Protein AF-A0A524GGD9-F1 (afdb_monomer_lite)

Radius of gyration: 17.47 Å; chains: 1; bounding box: 44×30×46 Å

pLDDT: mean 91.8, std 10.73, range [37.88, 97.94]

Structure (mmCIF, N/CA/C/O backbone):
data_AF-A0A524GGD9-F1
#
_entry.id   AF-A0A524GGD9-F1
#
loop_
_atom_site.group_PDB
_atom_site.id
_atom_site.type_symbol
_atom_site.label_atom_id
_atom_site.label_alt_id
_atom_site.label_comp_id
_atom_site.label_asym_id
_atom_site.label_entity_id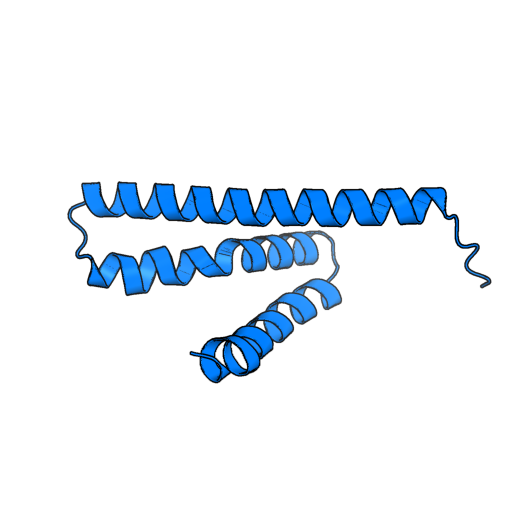
_atom_site.label_seq_id
_atom_site.pdbx_PDB_ins_code
_atom_site.Cartn_x
_atom_site.Cartn_y
_atom_site.Cartn_z
_atom_site.occupancy
_atom_site.B_iso_or_equiv
_atom_site.auth_seq_id
_atom_site.auth_comp_id
_atom_site.auth_asym_id
_atom_site.auth_atom_id
_atom_site.pdbx_PDB_model_num
ATOM 1 N N . MET A 1 1 ? 20.398 -9.280 -29.754 1.00 44.31 1 MET A N 1
ATOM 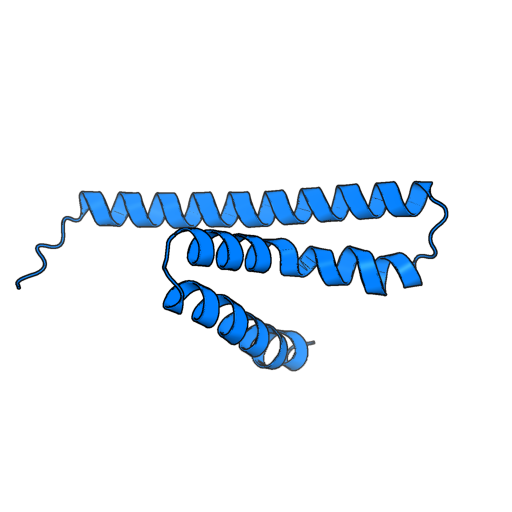2 C CA . MET A 1 1 ? 20.213 -7.926 -29.197 1.00 44.31 1 MET A CA 1
ATOM 3 C C . MET A 1 1 ? 21.063 -7.843 -27.941 1.00 44.31 1 MET A C 1
ATOM 5 O O . MET A 1 1 ? 20.663 -8.352 -26.906 1.00 44.31 1 MET A O 1
ATOM 9 N N . SER A 1 2 ? 22.299 -7.367 -28.069 1.00 37.88 2 SER A N 1
ATOM 10 C CA . SER A 1 2 ? 23.208 -7.162 -26.940 1.00 37.88 2 SER A CA 1
ATOM 11 C C . SER A 1 2 ? 22.725 -5.945 -26.159 1.00 37.88 2 SER A C 1
ATOM 13 O O . SER A 1 2 ? 22.776 -4.828 -26.664 1.00 37.88 2 SER A O 1
ATOM 15 N N . VAL A 1 3 ? 22.187 -6.176 -24.963 1.00 60.62 3 VAL A N 1
ATOM 16 C CA . VAL A 1 3 ? 21.852 -5.115 -24.012 1.00 60.62 3 VAL A CA 1
ATOM 17 C C . VAL A 1 3 ? 23.174 -4.495 -23.559 1.00 60.62 3 VAL A C 1
ATOM 19 O O . VAL A 1 3 ? 23.907 -5.098 -22.779 1.00 60.62 3 VAL A O 1
ATOM 22 N N . GLU A 1 4 ? 23.520 -3.324 -24.087 1.00 57.91 4 GLU A N 1
ATOM 23 C CA . GLU A 1 4 ? 24.620 -2.526 -23.547 1.00 57.91 4 GLU A CA 1
ATOM 24 C C . GLU A 1 4 ? 24.172 -1.950 -22.199 1.00 57.91 4 GLU A C 1
ATOM 26 O O . GLU A 1 4 ? 23.370 -1.018 -22.122 1.00 57.91 4 GLU A O 1
ATOM 31 N N . PHE A 1 5 ? 24.644 -2.556 -21.109 1.00 60.81 5 PHE A N 1
ATOM 32 C CA . PHE A 1 5 ? 24.354 -2.101 -19.753 1.00 60.81 5 PHE A CA 1
ATOM 33 C C . PHE A 1 5 ? 25.101 -0.793 -19.466 1.00 60.81 5 PHE A C 1
ATOM 35 O O . PHE A 1 5 ? 26.296 -0.784 -19.173 1.00 60.81 5 PHE A O 1
ATOM 42 N N . ASN A 1 6 ? 24.384 0.329 -19.517 1.00 69.81 6 ASN A N 1
ATOM 43 C CA . ASN A 1 6 ? 24.906 1.616 -19.075 1.00 69.81 6 ASN A CA 1
ATOM 44 C C . ASN A 1 6 ? 24.804 1.726 -17.541 1.00 69.81 6 ASN A C 1
ATOM 46 O O . ASN A 1 6 ? 23.719 1.928 -16.992 1.00 69.81 6 ASN A O 1
ATOM 50 N N . TYR A 1 7 ? 25.940 1.613 -16.845 1.00 67.75 7 TYR A N 1
ATOM 51 C CA . TYR A 1 7 ? 26.020 1.702 -15.378 1.00 67.75 7 TYR A CA 1
ATOM 52 C C . TYR A 1 7 ? 25.423 2.999 -14.806 1.00 67.75 7 TYR A C 1
ATOM 54 O O . TYR A 1 7 ? 24.825 2.974 -13.729 1.00 67.75 7 TYR A O 1
ATOM 62 N N . SER A 1 8 ? 25.536 4.120 -15.528 1.00 72.75 8 SER A N 1
ATOM 63 C CA . SER A 1 8 ? 24.959 5.405 -15.108 1.00 72.75 8 SER A CA 1
ATOM 64 C C . SER A 1 8 ? 23.425 5.348 -15.081 1.00 72.75 8 SER A C 1
ATOM 66 O O . SER A 1 8 ? 22.793 5.786 -14.120 1.00 72.75 8 SER A O 1
ATOM 68 N N . SER A 1 9 ? 22.819 4.710 -16.087 1.00 83.25 9 SER A N 1
ATOM 69 C CA . SER A 1 9 ? 21.366 4.527 -16.175 1.00 83.25 9 SER A CA 1
ATOM 70 C C . SER A 1 9 ? 20.829 3.583 -15.095 1.00 83.25 9 SER A C 1
ATOM 72 O O . SER A 1 9 ? 19.794 3.870 -14.504 1.00 83.25 9 SER A O 1
ATOM 74 N N . ILE A 1 10 ? 21.549 2.498 -14.786 1.00 89.00 10 ILE A N 1
ATOM 75 C CA . ILE A 1 10 ? 21.150 1.535 -13.742 1.00 89.00 10 ILE A CA 1
ATOM 76 C C . ILE A 1 10 ? 21.166 2.190 -12.361 1.00 89.00 10 ILE A C 1
ATOM 78 O O . ILE A 1 10 ? 20.216 2.037 -11.594 1.00 89.00 10 ILE A O 1
ATOM 82 N N . SER A 1 11 ? 22.228 2.942 -12.056 1.00 88.31 11 SER A N 1
ATOM 83 C CA . SER A 1 11 ? 22.347 3.676 -10.793 1.00 88.31 11 SER A CA 1
ATOM 84 C C . SER A 1 11 ? 21.174 4.642 -10.605 1.00 88.31 11 SER A C 1
ATOM 86 O O . SER A 1 11 ? 20.510 4.626 -9.568 1.00 88.31 11 SER A O 1
ATOM 88 N N . PHE A 1 12 ? 20.840 5.411 -11.647 1.00 92.25 12 PHE A N 1
ATOM 89 C CA . PHE A 1 12 ? 19.692 6.312 -11.618 1.00 92.25 12 PHE A CA 1
ATOM 90 C C . PHE A 1 12 ? 18.364 5.569 -11.406 1.00 92.25 12 PHE A C 1
ATOM 92 O O . PHE A 1 12 ? 17.572 5.975 -10.558 1.00 92.25 12 PHE A O 1
ATOM 99 N N . SER A 1 13 ? 18.123 4.464 -12.122 1.00 92.88 13 SER A N 1
ATOM 100 C CA . SER A 1 13 ? 16.904 3.660 -11.960 1.00 92.88 13 SER A CA 1
ATOM 101 C C . SER A 1 13 ? 16.755 3.092 -10.551 1.00 92.88 13 SER A C 1
ATOM 103 O O . SER A 1 13 ? 15.652 3.111 -10.012 1.00 92.88 13 SER A O 1
ATOM 105 N N . LEU A 1 14 ? 17.842 2.624 -9.932 1.00 94.12 14 LEU A N 1
ATOM 106 C CA . LEU A 1 14 ? 17.819 2.124 -8.555 1.00 94.12 14 LEU A CA 1
ATOM 107 C C . LEU A 1 14 ? 17.496 3.235 -7.553 1.00 94.12 14 LEU A C 1
ATOM 109 O O . LEU A 1 14 ? 16.668 3.035 -6.666 1.00 94.12 14 LEU A O 1
ATOM 113 N N . ILE A 1 15 ? 18.100 4.415 -7.714 1.00 95.44 15 ILE A N 1
ATOM 114 C CA . ILE A 1 15 ? 17.807 5.575 -6.863 1.00 95.44 15 ILE A CA 1
ATOM 115 C C . ILE A 1 15 ? 16.342 5.993 -7.024 1.00 95.44 15 ILE A C 1
ATOM 117 O O . ILE A 1 15 ? 15.649 6.189 -6.028 1.00 95.44 15 ILE A O 1
ATOM 121 N N . ALA A 1 16 ? 15.854 6.087 -8.263 1.00 94.06 16 ALA A N 1
ATOM 122 C CA . ALA A 1 16 ? 14.468 6.437 -8.551 1.00 94.06 16 ALA A CA 1
ATOM 123 C C . ALA A 1 16 ? 13.482 5.404 -7.982 1.00 94.06 16 ALA A C 1
ATOM 125 O O . ALA A 1 16 ? 12.460 5.790 -7.419 1.00 94.06 16 ALA A O 1
ATOM 126 N N . LEU A 1 17 ? 13.805 4.109 -8.071 1.00 94.19 17 LEU A N 1
ATOM 127 C CA . LEU A 1 17 ? 13.008 3.028 -7.491 1.00 94.19 17 LEU A CA 1
ATOM 128 C C . LEU A 1 17 ? 12.917 3.163 -5.967 1.00 94.19 17 LEU A C 1
ATOM 130 O O . LEU A 1 17 ? 11.818 3.166 -5.421 1.00 94.19 17 LEU A O 1
ATOM 134 N N . LEU A 1 18 ? 14.055 3.304 -5.283 1.00 96.62 18 LEU A N 1
ATOM 135 C CA . LEU A 1 18 ? 14.098 3.410 -3.823 1.00 96.62 18 LEU A CA 1
ATOM 136 C C . LEU A 1 18 ? 13.415 4.686 -3.318 1.00 96.62 18 LEU A C 1
ATOM 138 O O . LEU A 1 18 ? 12.652 4.634 -2.352 1.00 96.62 18 LEU A O 1
ATOM 142 N N . ALA A 1 19 ? 13.650 5.821 -3.979 1.00 96.75 19 ALA A N 1
ATOM 143 C CA . ALA A 1 19 ? 13.002 7.082 -3.640 1.00 96.75 19 ALA A CA 1
ATOM 144 C C . ALA A 1 19 ? 11.485 7.008 -3.872 1.00 96.75 19 ALA A C 1
ATOM 146 O O . ALA A 1 19 ? 10.711 7.385 -2.994 1.00 96.75 19 ALA A O 1
ATOM 147 N N . GLY A 1 20 ? 11.059 6.475 -5.020 1.00 95.69 20 GLY A N 1
ATOM 148 C CA . GLY A 1 20 ? 9.649 6.310 -5.362 1.00 95.69 20 GLY A CA 1
ATOM 149 C C . GLY A 1 20 ? 8.920 5.376 -4.398 1.00 95.69 20 GLY A C 1
ATOM 150 O O . GLY A 1 20 ? 7.857 5.733 -3.900 1.00 95.69 20 GLY A O 1
ATOM 151 N N . LEU A 1 21 ? 9.521 4.229 -4.068 1.00 94.62 21 LEU A N 1
ATOM 152 C CA . LEU A 1 21 ? 8.980 3.289 -3.084 1.00 94.62 21 LEU A CA 1
ATOM 153 C C . LEU A 1 21 ? 8.851 3.935 -1.700 1.00 94.62 21 LEU A C 1
ATOM 155 O O . LEU A 1 21 ? 7.804 3.830 -1.069 1.00 94.62 21 LEU A O 1
ATOM 159 N N . SER A 1 22 ? 9.886 4.648 -1.247 1.00 96.31 22 SER A N 1
ATOM 160 C CA . SER A 1 22 ? 9.870 5.316 0.061 1.00 96.31 22 SER A CA 1
ATOM 161 C C . SER A 1 22 ? 8.775 6.381 0.139 1.00 96.31 22 SER A C 1
ATOM 163 O O . SER A 1 22 ? 8.043 6.446 1.125 1.00 96.31 22 SER A O 1
ATOM 165 N N . LEU A 1 23 ? 8.629 7.194 -0.912 1.00 96.69 23 LEU A N 1
ATOM 166 C CA . LEU A 1 23 ? 7.580 8.210 -0.997 1.00 96.69 23 LEU A CA 1
ATOM 167 C C . LEU A 1 23 ? 6.185 7.591 -1.056 1.00 96.69 23 LEU A C 1
ATOM 169 O O . LEU A 1 23 ? 5.267 8.108 -0.426 1.00 96.69 23 LEU A O 1
ATOM 173 N N . LEU A 1 24 ? 6.025 6.487 -1.785 1.00 95.50 24 LEU A N 1
ATOM 174 C CA . LEU A 1 24 ? 4.756 5.780 -1.886 1.00 95.50 24 LEU A CA 1
ATOM 175 C C . LEU A 1 24 ? 4.321 5.215 -0.528 1.00 95.50 24 LEU A C 1
ATOM 177 O O . LEU A 1 24 ? 3.181 5.434 -0.124 1.00 95.50 24 LEU A O 1
ATOM 181 N N . VAL A 1 25 ? 5.225 4.541 0.190 1.00 94.00 25 VAL A N 1
ATOM 182 C CA . VAL A 1 25 ? 4.946 3.998 1.530 1.00 94.00 25 VAL A CA 1
ATOM 183 C C . VAL A 1 25 ? 4.646 5.129 2.514 1.00 94.00 25 VAL A C 1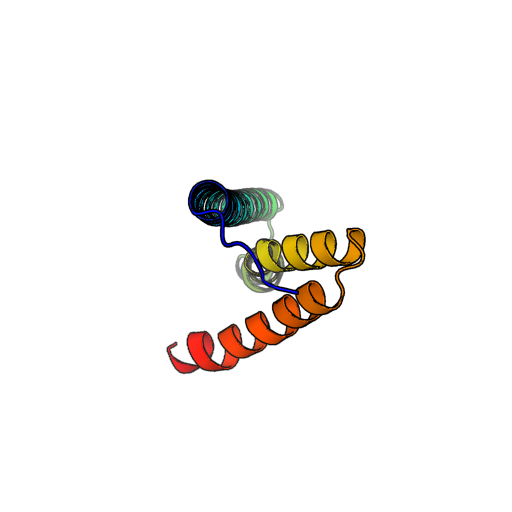
ATOM 185 O O . VAL A 1 25 ? 3.624 5.091 3.192 1.00 94.00 25 VAL A O 1
ATOM 188 N N . ALA A 1 26 ? 5.471 6.180 2.544 1.00 96.06 26 ALA A N 1
ATOM 189 C CA . ALA A 1 26 ? 5.245 7.329 3.420 1.00 96.06 26 ALA A CA 1
ATOM 190 C C . ALA A 1 26 ? 3.918 8.049 3.119 1.00 96.06 26 ALA A C 1
ATOM 192 O O . ALA A 1 26 ? 3.207 8.458 4.037 1.00 96.06 26 ALA A O 1
ATOM 193 N N . GLY A 1 27 ? 3.566 8.192 1.839 1.00 95.19 27 GLY A N 1
ATOM 194 C CA . GLY A 1 27 ? 2.290 8.759 1.409 1.00 95.19 27 GLY A CA 1
ATOM 195 C C . GLY A 1 27 ? 1.100 7.884 1.804 1.00 95.19 27 GLY A C 1
ATOM 196 O O . GLY A 1 27 ? 0.094 8.410 2.277 1.00 95.19 27 GLY A O 1
ATOM 197 N N . GLY A 1 28 ? 1.235 6.562 1.668 1.00 93.44 28 GLY A N 1
ATOM 198 C CA . GLY A 1 28 ? 0.256 5.583 2.138 1.00 93.44 28 GLY A CA 1
ATOM 199 C C . GLY A 1 28 ? 0.017 5.702 3.641 1.00 93.44 28 GLY A C 1
ATOM 200 O O . GLY A 1 28 ? -1.108 5.949 4.060 1.00 93.44 28 GLY A O 1
ATOM 201 N N . GLU A 1 29 ? 1.074 5.645 4.449 1.00 94.19 29 GLU A N 1
ATOM 202 C CA . GLU A 1 29 ? 1.008 5.817 5.908 1.00 94.19 29 GLU A CA 1
ATOM 203 C C . GLU A 1 29 ? 0.346 7.144 6.312 1.00 94.19 29 GLU A C 1
ATOM 205 O O . GLU A 1 29 ? -0.550 7.179 7.160 1.00 94.19 29 GLU A O 1
ATOM 210 N N . ALA A 1 30 ? 0.724 8.250 5.662 1.00 95.88 30 ALA A N 1
ATOM 211 C CA . ALA A 1 30 ? 0.123 9.557 5.917 1.00 95.88 30 ALA A CA 1
ATOM 212 C C . ALA A 1 30 ? -1.379 9.585 5.578 1.00 95.88 30 ALA A C 1
ATOM 214 O O . ALA A 1 30 ? -2.169 10.176 6.323 1.00 95.88 30 ALA A O 1
ATOM 215 N N . LEU A 1 31 ? -1.782 8.927 4.485 1.00 94.44 31 LEU A N 1
ATOM 216 C CA . LEU A 1 31 ? -3.181 8.775 4.092 1.00 94.44 31 LEU A CA 1
ATOM 217 C C . LEU A 1 31 ? -3.964 7.974 5.140 1.00 94.44 31 LEU A C 1
ATOM 219 O O . LEU A 1 31 ? -5.020 8.436 5.576 1.00 94.44 31 LEU A O 1
ATOM 223 N N . VAL A 1 32 ? -3.444 6.824 5.587 1.00 95.62 32 VAL A N 1
ATOM 224 C CA . VAL A 1 32 ? -4.096 5.997 6.619 1.00 95.62 32 VAL A CA 1
ATOM 225 C C . VAL A 1 32 ? -4.228 6.773 7.923 1.00 95.62 32 VAL A C 1
ATOM 227 O O . VAL A 1 32 ? -5.318 6.843 8.488 1.00 95.62 32 VAL A O 1
ATOM 230 N N . ALA A 1 33 ? -3.159 7.427 8.377 1.00 95.44 33 ALA A N 1
ATOM 231 C CA . ALA A 1 33 ? -3.180 8.225 9.598 1.00 95.44 33 ALA A CA 1
ATOM 232 C C . ALA A 1 33 ? -4.202 9.373 9.520 1.00 95.44 33 ALA A C 1
ATOM 234 O O . ALA A 1 33 ? -4.934 9.634 10.480 1.00 95.44 33 ALA A O 1
ATOM 235 N N . GLY A 1 34 ? -4.291 10.050 8.371 1.00 95.94 34 GLY A N 1
ATOM 236 C CA . GLY A 1 34 ? -5.306 11.070 8.113 1.00 95.94 34 GLY A CA 1
ATOM 237 C C . GLY A 1 34 ? -6.726 10.504 8.155 1.00 95.94 34 GLY A C 1
ATOM 238 O O . GLY A 1 34 ? -7.587 11.053 8.847 1.00 95.94 34 GLY A O 1
ATOM 239 N N . ALA A 1 35 ? -6.959 9.380 7.475 1.00 95.62 35 ALA A N 1
ATOM 240 C CA . ALA A 1 35 ? -8.255 8.714 7.413 1.00 95.62 35 ALA A CA 1
ATOM 241 C C . ALA A 1 35 ? -8.714 8.202 8.788 1.00 95.62 35 ALA A C 1
ATOM 243 O O . ALA A 1 35 ? -9.863 8.420 9.165 1.00 95.62 35 ALA A O 1
ATOM 244 N N . VAL A 1 36 ? -7.816 7.612 9.582 1.00 97.00 36 VAL A N 1
ATOM 245 C CA . VAL A 1 36 ? -8.093 7.163 10.958 1.00 97.00 36 VAL A CA 1
ATOM 246 C C . VAL A 1 36 ? -8.499 8.342 11.847 1.00 97.00 36 VAL A C 1
ATOM 248 O O . VAL A 1 36 ? -9.482 8.255 12.583 1.00 97.00 36 VAL A O 1
ATOM 251 N N . ARG A 1 37 ? -7.796 9.480 11.752 1.00 96.94 37 ARG A N 1
ATOM 252 C CA . ARG A 1 37 ? -8.140 10.697 12.510 1.00 96.94 37 ARG A CA 1
ATOM 253 C C . ARG A 1 37 ? -9.489 11.277 12.096 1.00 96.94 37 ARG A C 1
ATOM 255 O O . ARG A 1 37 ? -10.217 11.771 12.954 1.00 96.94 37 ARG A O 1
ATOM 262 N N . LEU A 1 38 ? -9.814 11.246 10.804 1.00 96.94 38 LEU A N 1
ATOM 263 C CA . LEU A 1 38 ? -11.120 11.678 10.304 1.00 96.94 38 LEU A CA 1
ATOM 264 C C . LEU A 1 38 ? -12.233 10.747 10.789 1.00 96.94 38 LEU A C 1
ATOM 266 O O . LEU A 1 38 ? -13.214 11.232 11.338 1.00 96.94 38 LEU A O 1
ATOM 270 N N . ALA A 1 39 ? -12.052 9.433 10.673 1.00 96.38 39 ALA A N 1
ATOM 271 C CA . ALA A 1 39 ? -13.016 8.441 11.140 1.00 96.38 39 ALA A CA 1
ATOM 272 C C . ALA A 1 39 ? -13.293 8.562 12.648 1.00 96.38 39 ALA A C 1
ATOM 274 O O . ALA A 1 39 ? -14.445 8.515 13.070 1.00 96.38 39 ALA A O 1
ATOM 275 N N . GLY A 1 40 ? -12.256 8.818 13.455 1.00 96.00 40 GLY A N 1
ATOM 276 C CA . GLY A 1 40 ? -12.414 9.080 14.888 1.00 96.00 40 GLY A CA 1
ATOM 277 C C . GLY A 1 40 ? -13.197 10.361 15.202 1.00 96.00 40 GLY A C 1
ATOM 278 O O . GLY A 1 40 ? -13.909 10.408 16.196 1.00 96.00 40 GLY A O 1
ATOM 279 N N . ARG A 1 41 ? -13.122 11.393 14.349 1.00 96.62 41 ARG A N 1
ATOM 280 C CA . ARG A 1 41 ? -13.949 12.612 14.478 1.00 96.62 41 ARG A CA 1
ATOM 281 C C . ARG A 1 41 ? -15.401 12.409 14.046 1.00 96.62 41 ARG A C 1
ATOM 283 O O . ARG A 1 41 ? -16.236 13.246 14.365 1.00 96.62 41 ARG A O 1
ATOM 290 N N . LEU A 1 42 ? -15.680 11.344 13.301 1.00 96.62 42 LEU A N 1
ATOM 291 C CA . LEU A 1 42 ? -17.021 10.945 12.875 1.0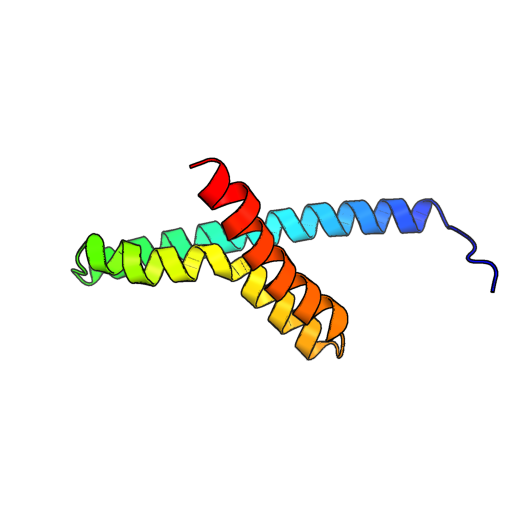0 96.62 42 LEU A CA 1
ATOM 292 C C . LEU A 1 42 ? -17.666 9.947 13.856 1.00 96.62 42 LEU A C 1
ATOM 294 O O . LEU A 1 42 ? -18.633 9.286 13.488 1.00 96.62 42 LEU A O 1
ATOM 298 N N . ASP A 1 43 ? -17.115 9.802 15.068 1.00 95.75 43 ASP A N 1
ATOM 299 C CA . ASP A 1 43 ? -17.573 8.864 16.106 1.00 95.75 43 ASP A CA 1
ATOM 300 C C . ASP A 1 43 ? -17.657 7.397 15.635 1.00 95.75 43 ASP A C 1
ATOM 302 O O . ASP A 1 43 ? -18.446 6.592 16.137 1.00 95.75 43 ASP A O 1
ATOM 306 N N . MET A 1 44 ? -16.811 7.006 14.674 1.00 97.12 44 MET A N 1
ATOM 307 C CA . MET A 1 44 ? -16.693 5.604 14.278 1.00 97.12 44 MET A CA 1
ATOM 308 C C . MET A 1 44 ? -16.033 4.787 15.392 1.00 97.12 44 MET A C 1
ATOM 310 O O . MET A 1 44 ? -15.022 5.190 15.971 1.00 97.12 44 MET A O 1
ATOM 314 N N . SER A 1 45 ? -16.565 3.592 15.661 1.00 97.00 45 SER A N 1
ATOM 315 C CA . SER A 1 45 ? -15.969 2.691 16.649 1.00 97.00 45 SER A CA 1
ATOM 316 C C . SER A 1 45 ? -14.568 2.246 16.219 1.00 97.00 45 SER A C 1
ATOM 318 O O . SER A 1 45 ? -14.305 2.031 15.034 1.00 97.00 45 SER A O 1
ATOM 320 N N . ALA A 1 46 ? -13.671 2.036 17.188 1.00 94.94 46 ALA A N 1
ATOM 321 C CA . ALA A 1 46 ? -12.310 1.560 16.918 1.00 94.94 46 ALA A CA 1
ATOM 322 C C . ALA A 1 46 ? -12.294 0.251 16.105 1.00 94.94 46 ALA A C 1
ATOM 324 O O . ALA A 1 46 ? -11.440 0.063 15.241 1.00 94.94 46 ALA A O 1
ATOM 325 N N . LEU A 1 47 ? -13.283 -0.619 16.332 1.00 96.62 47 LEU A N 1
ATOM 326 C CA . LEU A 1 47 ? -13.467 -1.854 15.574 1.00 96.62 47 LEU A CA 1
ATOM 327 C C . LEU A 1 47 ? -13.793 -1.578 14.100 1.00 96.62 47 LEU A C 1
ATOM 329 O O . LEU A 1 47 ? -13.174 -2.178 13.226 1.00 96.62 47 LEU A O 1
ATOM 333 N N . MET A 1 48 ? -14.705 -0.644 13.806 1.00 96.12 48 MET A N 1
ATOM 334 C CA . MET A 1 48 ? -14.996 -0.253 12.423 1.00 96.12 48 MET A CA 1
ATOM 335 C C . MET A 1 48 ? -13.780 0.380 11.752 1.00 96.12 48 MET A C 1
ATOM 337 O O . MET A 1 48 ? -13.485 0.049 10.608 1.00 96.12 48 MET A O 1
ATOM 341 N N . ILE A 1 49 ? -13.044 1.243 12.455 1.00 96.44 49 ILE A N 1
ATOM 342 C CA . ILE A 1 49 ? -11.822 1.865 11.927 1.00 96.44 49 ILE A CA 1
ATOM 343 C C . ILE A 1 49 ? -10.784 0.794 11.565 1.00 96.44 49 ILE A C 1
ATOM 345 O O . ILE A 1 49 ? -10.239 0.824 10.464 1.00 96.44 49 ILE A O 1
ATOM 349 N N . GLY A 1 50 ? -10.547 -0.177 12.451 1.00 94.50 50 GLY A N 1
ATOM 350 C CA . GLY A 1 50 ? -9.603 -1.269 12.211 1.00 94.50 50 GLY A CA 1
ATOM 351 C C . GLY A 1 50 ? -10.016 -2.175 11.049 1.00 94.50 50 GLY A C 1
ATOM 352 O O . GLY A 1 50 ? -9.218 -2.433 10.151 1.00 94.50 50 GLY A O 1
ATOM 353 N N . LEU A 1 51 ? -11.279 -2.609 11.028 1.00 94.75 51 LEU A N 1
ATOM 354 C CA . LEU A 1 51 ? -11.789 -3.538 10.014 1.00 94.75 51 LEU A CA 1
ATOM 355 C C . LEU A 1 51 ? -11.982 -2.907 8.630 1.00 94.75 51 LEU A C 1
ATOM 357 O O . LEU A 1 51 ? -12.088 -3.639 7.652 1.00 94.75 51 LEU A O 1
ATOM 361 N N . THR A 1 52 ? -12.053 -1.576 8.532 1.00 93.88 52 THR A N 1
ATOM 362 C CA . THR A 1 52 ? -12.312 -0.888 7.258 1.00 93.88 52 THR A CA 1
ATOM 363 C C . THR A 1 52 ? -11.171 0.038 6.866 1.00 93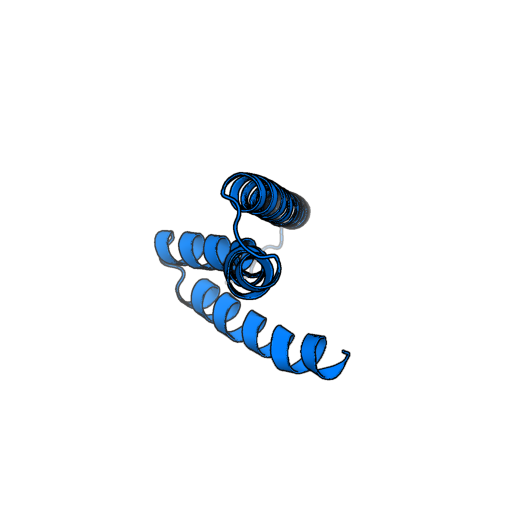.88 52 THR A C 1
ATOM 365 O O . THR A 1 52 ? -10.446 -0.258 5.924 1.00 93.88 52 THR A O 1
ATOM 368 N N . VAL A 1 53 ? -10.977 1.140 7.590 1.00 94.62 53 VAL A N 1
ATOM 369 C CA . VAL A 1 53 ? -10.022 2.199 7.238 1.00 94.62 53 VAL A CA 1
ATOM 370 C C . VAL A 1 53 ? -8.590 1.683 7.248 1.00 94.62 53 VAL A C 1
ATOM 372 O O . VAL A 1 53 ? -7.859 1.898 6.287 1.00 94.62 53 VAL A O 1
ATOM 375 N N . VAL A 1 54 ? -8.191 0.989 8.315 1.00 94.44 54 VAL A N 1
ATOM 376 C CA . VAL A 1 54 ? -6.833 0.443 8.427 1.00 94.44 54 VAL A CA 1
ATOM 377 C C . VAL A 1 54 ? -6.642 -0.705 7.440 1.00 94.44 54 VAL A C 1
ATOM 379 O O . VAL A 1 54 ? -5.662 -0.698 6.704 1.00 94.44 54 VAL A O 1
ATOM 382 N N . ALA A 1 55 ? -7.601 -1.634 7.367 1.00 92.06 55 ALA A N 1
ATOM 383 C CA . ALA A 1 55 ? -7.542 -2.775 6.452 1.00 92.06 55 ALA A CA 1
ATOM 384 C C . ALA A 1 55 ? -7.416 -2.364 4.972 1.00 92.06 55 ALA A C 1
ATOM 386 O O . ALA A 1 55 ? -6.640 -2.963 4.238 1.00 92.06 55 ALA A O 1
ATOM 387 N N . PHE A 1 56 ? -8.140 -1.329 4.530 1.00 91.75 56 PHE A N 1
ATOM 388 C CA . PHE A 1 56 ? -7.954 -0.763 3.189 1.00 91.75 56 PHE A CA 1
ATOM 389 C C . PHE A 1 56 ? -6.649 0.019 3.074 1.00 91.75 56 PHE A C 1
ATOM 391 O O . PHE A 1 56 ? -5.963 -0.056 2.057 1.00 91.75 56 PHE A O 1
ATOM 398 N N . GLY A 1 57 ? -6.329 0.792 4.109 1.00 92.38 57 GLY A N 1
ATOM 399 C CA . GLY A 1 57 ? -5.198 1.701 4.142 1.00 92.38 57 GLY A CA 1
ATOM 400 C C . GLY A 1 57 ? -3.854 1.022 3.896 1.00 92.38 57 GLY A C 1
ATOM 401 O O . GLY A 1 57 ? -3.049 1.526 3.115 1.00 92.38 57 GLY A O 1
ATOM 402 N N . THR A 1 58 ? -3.629 -0.140 4.508 1.00 91.75 58 THR A N 1
ATOM 403 C CA . THR A 1 58 ? -2.368 -0.886 4.378 1.00 91.75 58 THR A CA 1
ATOM 404 C C . THR A 1 58 ? -2.115 -1.409 2.968 1.00 91.75 58 THR A C 1
ATOM 406 O O . THR A 1 58 ? -0.963 -1.624 2.626 1.00 91.75 58 THR A O 1
ATOM 409 N N . SER A 1 59 ? -3.159 -1.581 2.147 1.00 93.50 59 SER A N 1
ATOM 410 C CA . SER A 1 59 ? -3.053 -2.012 0.743 1.00 93.50 59 SER A CA 1
ATOM 411 C C . SER A 1 59 ? -3.112 -0.854 -0.268 1.00 93.50 59 SER A C 1
ATOM 413 O O . SER A 1 59 ? -3.201 -1.080 -1.478 1.00 93.50 59 SER A O 1
ATOM 415 N N . MET A 1 60 ? -3.113 0.403 0.198 1.00 93.81 60 MET A N 1
ATOM 416 C CA . MET A 1 60 ? -3.126 1.577 -0.683 1.00 93.81 60 MET A CA 1
ATOM 417 C C . MET A 1 60 ? -1.872 1.682 -1.564 1.00 93.81 60 MET A C 1
ATOM 419 O O . MET A 1 60 ? -2.040 1.934 -2.761 1.00 93.81 60 MET A O 1
ATOM 423 N N . PRO A 1 61 ? -0.637 1.483 -1.056 1.00 93.31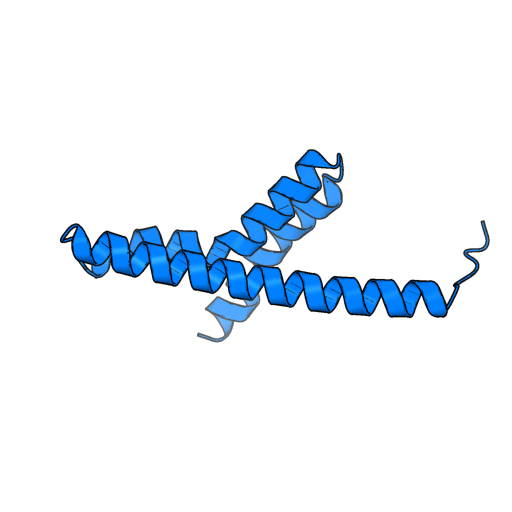 61 PRO A N 1
ATOM 424 C CA . PRO A 1 61 ? 0.560 1.491 -1.900 1.00 93.31 61 PRO A CA 1
ATOM 425 C C . PRO A 1 61 ? 0.452 0.519 -3.085 1.00 93.31 61 PRO A C 1
ATOM 427 O O . PRO A 1 61 ? 0.658 0.902 -4.238 1.00 93.31 61 PRO A O 1
ATOM 430 N N . GLU A 1 62 ? 0.047 -0.718 -2.817 1.00 94.88 62 GLU A N 1
ATOM 431 C CA . GLU A 1 62 ? -0.128 -1.786 -3.796 1.00 94.88 62 GLU A CA 1
ATOM 432 C C . GLU A 1 62 ? -1.225 -1.446 -4.802 1.00 94.88 62 GLU A C 1
ATOM 434 O O . GLU A 1 62 ? -1.064 -1.677 -6.005 1.00 94.88 62 GLU A O 1
ATOM 439 N N . PHE A 1 63 ? -2.334 -0.873 -4.332 1.00 94.81 63 PHE A N 1
ATOM 440 C CA . PHE A 1 63 ? -3.409 -0.413 -5.200 1.00 94.81 63 PHE A CA 1
ATOM 441 C C . PHE A 1 63 ? -2.907 0.638 -6.196 1.00 94.81 63 PHE A C 1
ATOM 443 O O . PHE A 1 63 ? -3.136 0.496 -7.397 1.00 94.81 63 PHE A O 1
ATOM 450 N N . PHE A 1 64 ? -2.172 1.653 -5.734 1.00 95.50 64 PHE A N 1
ATOM 451 C CA . PHE A 1 64 ? -1.653 2.706 -6.611 1.00 95.50 64 PHE A CA 1
ATOM 452 C C . PHE A 1 64 ? -0.600 2.196 -7.601 1.00 95.50 64 PHE A C 1
ATOM 454 O O . PHE A 1 64 ? -0.606 2.624 -8.757 1.00 95.50 64 PHE A O 1
ATOM 461 N N . VAL A 1 65 ? 0.263 1.256 -7.199 1.00 95.88 65 VAL A N 1
ATOM 462 C CA . VAL A 1 65 ? 1.214 0.601 -8.118 1.00 95.88 65 VAL A CA 1
ATOM 463 C C . VAL A 1 65 ? 0.468 -0.172 -9.200 1.00 95.88 65 VAL A C 1
ATOM 465 O O . VAL A 1 65 ? 0.745 0.007 -10.386 1.00 95.88 65 VAL A O 1
ATOM 468 N N . SER A 1 66 ? -0.519 -0.977 -8.805 1.00 96.56 66 SER A N 1
ATOM 469 C CA . SER A 1 66 ? -1.333 -1.785 -9.722 1.00 96.56 66 SER A CA 1
ATOM 470 C C . SER A 1 66 ? -2.123 -0.911 -10.695 1.00 96.56 66 SER A C 1
ATOM 472 O O . SER A 1 66 ? -2.134 -1.169 -11.898 1.00 96.56 66 SER A O 1
ATOM 474 N N . LEU A 1 67 ? -2.739 0.159 -10.187 1.00 96.81 67 LEU A N 1
ATOM 475 C CA . LEU A 1 67 ? -3.487 1.126 -10.982 1.00 96.81 67 LEU A CA 1
ATOM 476 C C . LEU A 1 67 ? -2.572 1.841 -11.980 1.00 96.81 67 LEU A C 1
ATOM 478 O O . LEU A 1 67 ? -2.887 1.906 -13.164 1.00 96.81 67 LEU A O 1
ATOM 482 N N . SER A 1 68 ? -1.417 2.331 -11.527 1.00 96.31 68 SER A N 1
ATOM 483 C CA . SER A 1 68 ? -0.447 3.010 -12.390 1.00 96.31 68 SER A CA 1
ATOM 484 C C . SER A 1 68 ? 0.103 2.085 -13.477 1.00 96.31 68 SER A C 1
ATOM 486 O O . SER A 1 68 ? 0.207 2.493 -14.632 1.00 96.31 68 SER A O 1
ATOM 488 N N . ALA A 1 69 ? 0.402 0.826 -13.144 1.00 97.06 69 ALA A N 1
ATOM 489 C CA . ALA A 1 69 ? 0.838 -0.176 -14.112 1.00 97.06 69 ALA A CA 1
ATOM 490 C C . ALA A 1 69 ? -0.260 -0.492 -15.141 1.00 97.06 69 ALA A C 1
ATOM 492 O O . ALA A 1 69 ? 0.020 -0.551 -16.337 1.00 97.06 69 ALA A O 1
ATOM 493 N N . SER A 1 70 ? -1.514 -0.612 -14.697 1.00 96.75 70 SER A N 1
ATOM 494 C CA . SER A 1 70 ? -2.658 -0.810 -15.590 1.00 96.75 70 SER A CA 1
ATOM 495 C C . SER A 1 70 ? -2.869 0.372 -16.537 1.00 96.75 70 SER A C 1
ATOM 497 O O . SER A 1 70 ? -3.157 0.155 -17.706 1.00 96.75 70 SER A O 1
ATOM 499 N N . LEU A 1 71 ? -2.717 1.610 -16.055 1.00 97.94 71 LEU A N 1
ATOM 500 C CA . LEU A 1 71 ? -2.844 2.823 -16.874 1.00 97.94 71 LEU A CA 1
ATOM 501 C C . LEU A 1 71 ? -1.687 3.002 -17.870 1.00 97.94 71 LEU A C 1
ATOM 503 O O . LEU A 1 71 ? -1.809 3.773 -18.815 1.00 97.94 71 LEU A O 1
ATOM 507 N N . GLN A 1 72 ? -0.565 2.315 -17.651 1.00 96.94 72 GLN A N 1
ATOM 508 C CA . GLN A 1 72 ? 0.604 2.317 -18.533 1.00 96.94 72 GLN A CA 1
ATOM 509 C C . GLN A 1 72 ? 0.638 1.115 -19.491 1.00 96.94 72 GLN A C 1
ATOM 511 O O . GLN A 1 72 ? 1.693 0.850 -20.067 1.00 96.94 72 GLN A O 1
ATOM 516 N N . ASP A 1 73 ? -0.463 0.367 -19.620 1.00 96.69 73 ASP A N 1
ATOM 517 C CA . ASP A 1 73 ? -0.549 -0.860 -20.423 1.00 96.69 73 ASP A CA 1
ATOM 518 C C . ASP A 1 73 ? 0.508 -1.919 -20.039 1.00 96.69 73 ASP A C 1
ATOM 520 O O . ASP A 1 73 ? 1.032 -2.645 -20.885 1.00 96.69 73 ASP A O 1
ATOM 524 N N . LYS A 1 74 ? 0.822 -2.032 -18.737 1.00 96.94 74 LYS A N 1
ATOM 525 C CA . LYS A 1 74 ? 1.750 -3.028 -18.160 1.00 96.94 74 LYS A CA 1
ATOM 526 C C . LYS A 1 74 ? 1.002 -4.017 -17.249 1.00 96.94 74 LYS A C 1
ATOM 528 O O . LYS A 1 74 ? 1.135 -3.959 -16.019 1.00 96.94 74 LYS A O 1
ATOM 533 N N . PRO A 1 75 ? 0.154 -4.898 -17.816 1.00 93.88 75 PRO A N 1
ATOM 534 C CA . PRO A 1 75 ? -0.692 -5.807 -17.040 1.00 93.88 75 PRO A CA 1
ATOM 535 C C . PRO A 1 75 ? 0.106 -6.886 -16.297 1.00 93.88 75 PRO A C 1
ATOM 537 O O . PRO A 1 75 ? -0.340 -7.374 -15.265 1.00 93.88 75 PRO A O 1
ATOM 540 N N . ASP A 1 76 ? 1.289 -7.236 -16.792 1.00 97.00 76 ASP A N 1
ATOM 541 C CA . ASP A 1 76 ? 2.244 -8.143 -16.158 1.00 97.00 76 ASP A CA 1
ATOM 542 C C . ASP A 1 76 ? 2.741 -7.602 -14.809 1.00 97.00 76 ASP A C 1
ATOM 544 O O . ASP A 1 76 ? 2.725 -8.325 -13.813 1.00 97.00 76 ASP A O 1
ATOM 548 N N . ILE A 1 77 ? 3.098 -6.315 -14.748 1.00 96.38 77 ILE A N 1
ATOM 549 C CA . ILE A 1 77 ? 3.503 -5.651 -13.500 1.00 96.38 77 ILE A CA 1
ATOM 550 C C . ILE A 1 77 ? 2.316 -5.547 -12.540 1.00 96.38 77 ILE A C 1
ATOM 552 O O . ILE A 1 77 ? 2.459 -5.825 -11.351 1.00 96.38 77 ILE A O 1
ATOM 556 N N . MET A 1 78 ? 1.138 -5.179 -13.050 1.00 97.44 78 MET A N 1
ATOM 557 C CA . MET A 1 78 ? -0.083 -5.084 -12.247 1.00 97.44 78 MET A CA 1
ATOM 558 C C . MET A 1 78 ? -0.438 -6.430 -11.595 1.00 97.44 78 MET A C 1
ATOM 560 O O . MET A 1 78 ? -0.608 -6.497 -10.377 1.00 97.44 78 MET A O 1
ATOM 564 N N . LEU A 1 79 ? -0.484 -7.510 -12.382 1.00 97.44 79 LEU A N 1
ATOM 565 C CA . LEU A 1 79 ? -0.776 -8.852 -11.876 1.00 97.44 79 LEU A CA 1
ATOM 566 C C . LEU A 1 79 ? 0.312 -9.344 -10.922 1.00 97.44 79 LEU A C 1
ATOM 568 O O . LEU A 1 79 ? -0.007 -9.915 -9.879 1.00 97.44 79 LEU A O 1
ATOM 572 N N . GLY A 1 80 ? 1.582 -9.094 -11.251 1.00 97.69 80 GLY A N 1
ATOM 573 C CA . GLY A 1 80 ? 2.711 -9.431 -10.390 1.00 97.69 80 GLY A CA 1
ATOM 574 C C . GLY A 1 80 ? 2.614 -8.762 -9.022 1.00 97.69 80 GLY A C 1
ATOM 575 O O . GLY A 1 80 ? 2.835 -9.420 -8.008 1.00 97.69 80 GLY A O 1
ATOM 576 N N . ASN A 1 81 ? 2.208 -7.492 -8.981 1.00 96.50 81 ASN A N 1
ATOM 577 C CA . ASN A 1 81 ? 2.011 -6.763 -7.736 1.00 96.50 81 ASN A CA 1
ATOM 578 C C . ASN A 1 81 ? 0.840 -7.335 -6.916 1.00 96.50 81 ASN A C 1
ATOM 580 O O . ASN A 1 81 ? 1.019 -7.664 -5.750 1.00 96.50 81 ASN A O 1
ATOM 584 N N . VAL A 1 82 ? -0.336 -7.540 -7.521 1.00 95.81 82 VAL A N 1
ATOM 585 C CA . VAL A 1 82 ? -1.515 -8.072 -6.803 1.00 95.81 82 VAL A CA 1
ATOM 586 C C . VAL A 1 82 ? -1.268 -9.483 -6.261 1.00 95.81 82 VAL A C 1
ATOM 588 O O . VAL A 1 82 ? -1.532 -9.766 -5.091 1.00 95.81 82 VAL A O 1
ATOM 591 N N . ILE A 1 83 ? -0.761 -10.385 -7.104 1.00 97.00 83 ILE A N 1
ATOM 592 C CA . ILE A 1 83 ? -0.529 -11.781 -6.719 1.00 97.00 83 ILE A CA 1
ATOM 593 C C . ILE A 1 83 ? 0.632 -11.865 -5.724 1.00 97.00 83 ILE A C 1
ATOM 595 O O . ILE A 1 83 ? 0.519 -12.546 -4.704 1.00 97.00 83 ILE A O 1
ATOM 599 N N . GLY A 1 84 ? 1.728 -11.150 -5.992 1.00 96.56 84 GLY A N 1
ATOM 600 C CA . GLY A 1 84 ? 2.914 -11.131 -5.142 1.00 96.56 84 GLY A CA 1
ATOM 601 C C . GLY A 1 84 ? 2.618 -10.625 -3.732 1.00 96.56 84 GLY A C 1
ATOM 602 O O . GLY A 1 84 ? 3.005 -11.283 -2.766 1.00 96.56 84 GLY A O 1
ATOM 603 N N . SER A 1 85 ? 1.872 -9.525 -3.599 1.00 94.88 85 SER A N 1
ATOM 604 C CA . SER A 1 85 ? 1.510 -8.970 -2.290 1.00 94.88 85 SER A CA 1
ATOM 605 C C . SER A 1 85 ? 0.612 -9.906 -1.485 1.00 94.88 85 SER A C 1
ATOM 607 O O . SER A 1 85 ? 0.839 -10.088 -0.294 1.00 94.88 85 SER A O 1
ATOM 609 N N . ASN A 1 86 ? -0.351 -10.588 -2.113 1.00 94.50 86 ASN A N 1
ATOM 610 C CA . ASN A 1 86 ? -1.181 -11.566 -1.402 1.00 94.50 86 ASN A CA 1
ATOM 611 C C . ASN A 1 86 ? -0.374 -12.788 -0.942 1.00 94.50 86 ASN A C 1
ATOM 613 O O . ASN A 1 86 ? -0.570 -13.267 0.176 1.00 94.50 86 ASN A O 1
ATOM 617 N N . ILE A 1 87 ? 0.557 -13.271 -1.771 1.00 95.94 87 ILE A N 1
ATOM 618 C CA . ILE A 1 87 ? 1.473 -14.351 -1.383 1.00 95.94 87 ILE A CA 1
ATOM 619 C C . ILE A 1 87 ? 2.359 -13.905 -0.219 1.00 95.94 87 ILE A C 1
ATOM 621 O O . ILE A 1 87 ? 2.523 -14.668 0.727 1.00 95.94 87 ILE A O 1
ATOM 625 N N . ALA A 1 88 ? 2.898 -12.684 -0.244 1.00 94.25 88 ALA A N 1
ATOM 626 C CA . ALA A 1 88 ? 3.690 -12.150 0.860 1.00 94.25 88 ALA A CA 1
ATOM 627 C C . ALA A 1 88 ? 2.847 -11.988 2.137 1.00 94.25 88 ALA A C 1
ATOM 629 O O . ALA A 1 88 ? 3.274 -12.401 3.211 1.00 94.25 88 ALA A O 1
ATOM 630 N N . ASN A 1 89 ? 1.620 -11.478 2.034 1.00 92.75 89 ASN A N 1
ATOM 631 C CA . ASN A 1 89 ? 0.732 -11.321 3.184 1.00 92.75 89 ASN A CA 1
ATOM 632 C C . ASN A 1 89 ? 0.412 -12.669 3.840 1.00 92.75 89 ASN A C 1
ATOM 634 O O . ASN A 1 89 ? 0.454 -12.779 5.060 1.00 92.75 89 ASN A O 1
ATOM 638 N N . VAL A 1 90 ? 0.142 -13.713 3.053 1.00 93.88 90 VAL A N 1
ATOM 639 C CA . VAL A 1 90 ? -0.171 -15.044 3.596 1.00 93.88 90 VAL A CA 1
ATOM 640 C C . VAL A 1 90 ? 1.083 -15.804 4.029 1.00 93.88 90 VAL A C 1
ATOM 642 O O . VAL A 1 90 ? 1.115 -16.380 5.110 1.00 93.88 90 VAL A O 1
ATOM 645 N N . GLY A 1 91 ? 2.113 -15.832 3.190 1.00 95.06 91 GLY A N 1
ATOM 646 C CA . GLY A 1 91 ? 3.310 -16.641 3.407 1.00 95.06 91 GLY A CA 1
ATOM 647 C C . GLY A 1 91 ? 4.305 -16.022 4.386 1.00 95.06 91 GLY A C 1
ATOM 648 O O . GLY A 1 91 ? 4.929 -16.753 5.149 1.00 95.06 91 GLY A O 1
ATOM 649 N N . LEU A 1 92 ? 4.453 -14.694 4.371 1.00 93.25 92 LEU A N 1
ATOM 650 C CA . LEU A 1 92 ? 5.395 -13.975 5.229 1.00 93.25 92 LEU A CA 1
ATOM 651 C C . LEU A 1 92 ? 4.692 -13.361 6.438 1.00 93.25 92 LEU A C 1
ATOM 653 O O . LEU A 1 92 ? 5.066 -13.672 7.560 1.00 93.25 92 LEU A O 1
ATOM 657 N N . ILE A 1 93 ? 3.684 -12.508 6.234 1.00 91.00 93 ILE A N 1
ATOM 658 C CA . ILE A 1 93 ? 3.086 -11.750 7.346 1.00 91.00 93 ILE A CA 1
ATOM 659 C C . ILE A 1 93 ? 2.281 -12.679 8.262 1.00 91.00 93 ILE A C 1
ATOM 661 O O . ILE A 1 93 ? 2.631 -12.825 9.427 1.00 91.00 93 ILE A O 1
ATOM 665 N N . LEU A 1 94 ? 1.260 -13.365 7.738 1.00 91.50 94 LEU A N 1
ATOM 666 C CA . LEU A 1 94 ? 0.462 -14.318 8.522 1.00 91.50 94 LEU A CA 1
ATOM 667 C C . LEU A 1 94 ? 1.278 -15.524 9.008 1.00 91.50 94 LEU A C 1
ATOM 669 O O . LEU A 1 94 ? 0.908 -16.135 9.999 1.00 91.50 94 LEU A O 1
ATOM 673 N N . GLY A 1 95 ? 2.352 -15.896 8.307 1.00 92.12 95 GLY A N 1
ATOM 674 C CA . GLY A 1 95 ? 3.225 -16.998 8.721 1.00 92.12 95 GLY A CA 1
ATOM 675 C C . GLY A 1 95 ? 4.158 -16.649 9.886 1.00 92.12 95 GLY A C 1
ATOM 676 O O . GLY A 1 95 ? 4.585 -17.551 10.605 1.00 92.12 95 GLY A O 1
ATOM 677 N N . ILE A 1 96 ? 4.498 -15.366 10.058 1.00 93.94 96 ILE A N 1
ATOM 678 C CA . ILE A 1 96 ? 5.378 -14.876 11.132 1.00 93.94 96 ILE A CA 1
ATOM 679 C C . ILE A 1 96 ? 4.581 -14.388 12.352 1.00 93.94 96 ILE A C 1
ATOM 681 O O . ILE A 1 96 ? 5.083 -14.502 13.471 1.00 93.94 96 ILE A O 1
ATOM 685 N N . CYS A 1 97 ? 3.392 -13.815 12.144 1.00 78.00 97 CYS A N 1
ATOM 686 C CA . CYS A 1 97 ? 2.518 -13.292 13.201 1.00 78.00 97 CYS A CA 1
ATOM 687 C C . CYS A 1 97 ? 1.709 -14.388 13.904 1.00 78.00 97 CYS A C 1
ATOM 689 O O . CYS A 1 97 ? 1.601 -14.300 15.148 1.00 78.00 97 CYS A O 1
#

Secondary structure (DSSP, 8-state):
------HHHHHHHHHHHHHHHHHHHHHHHHHHHHHHHHHHHTT--HHHIIIIIIHHHTTHHHHHHHHHHHHTT-HHHHHHHHHHHHHHIIIIIHHH-

Foldseek 3Di:
DDPPDDPVVVVVVVVCVVVVLVCLVVVLVVQLVVQLVVCVVVVHDPVCSVVPSVVVSVCRSLVVQLVVCVVVVNNVSNCCSVVVVVCCCVVPVVVVD

Sequence (97 aa):
MSVEFNYSSISFSLIALLAGLSLLVAGGEALVAGAVRLAGRLDMSALMIGLTVVAFGTSMPEFFVSLSASLQDKPDIMLGNVIGSNIANVGLILGIC